Protein AF-A0A4R1RB31-F1 (afdb_monomer_lite)

pLDDT: mean 94.8, std 6.39, range [55.38, 98.56]

Radius of gyration: 13.3 Å; chains: 1; bounding box: 30×19×40 Å

Sequence (101 aa):
MSTALSVISSIERLSQSIAALLGNTAAFPAFRTTLITTFELIKGAVRELPVRFFRQQEILQVLNQAETIVSGALAITIQELNTILGLLQLATLKVTVFTDP

Secondary structure (DSSP, 8-state):
-HHHHHHHHHHHHHHHHHHHHHT-GGGHHHHHHHHHHHHHHHHHHHHTSSS-HHHHHHHHHHHHHHHHHHHH-SS--HHHHHHHHHHHHHHHHHHHHHH--

Foldseek 3Di:
DVLLVVLLVLLVVLLVVLVVCLVPQVCLQVCLVVSLVSLVVSLVSLVVDPFDPVLSVVLNVLSVVLNCLSVVDPTDDSVNSVSSSVSSVVSNVSSVVRNDD

Organism: Hydrogenispora ethanolica (NCBI:txid1082276)

Structure (mmCIF, N/CA/C/O backbone):
data_AF-A0A4R1RB31-F1
#
_entry.id   AF-A0A4R1RB31-F1
#
loop_
_atom_site.group_PDB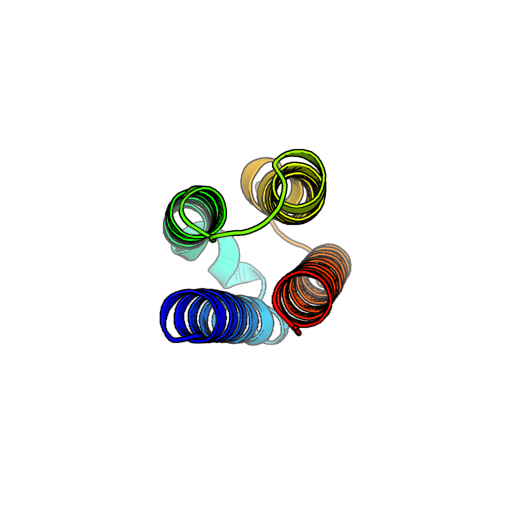
_atom_site.id
_atom_site.type_symbol
_atom_site.label_atom_i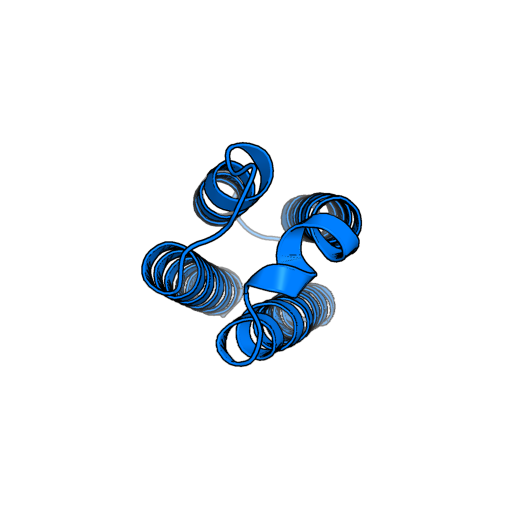d
_atom_site.label_alt_id
_atom_site.label_comp_id
_atom_site.label_asym_id
_atom_site.label_entity_id
_atom_site.label_seq_id
_atom_site.pdbx_PDB_ins_code
_atom_site.Cartn_x
_atom_site.Cartn_y
_atom_site.Cartn_z
_atom_site.occupancy
_atom_site.B_iso_or_equiv
_atom_site.auth_seq_id
_atom_site.auth_comp_id
_atom_site.auth_asym_id
_atom_site.auth_atom_id
_atom_site.pdbx_PDB_model_num
ATOM 1 N N . MET A 1 1 ? -8.352 -4.124 18.196 1.00 55.38 1 MET A N 1
ATOM 2 C CA . MET A 1 1 ? -6.899 -4.347 18.009 1.00 55.38 1 MET A CA 1
ATOM 3 C C . MET A 1 1 ? -6.569 -5.300 16.858 1.00 55.38 1 MET A C 1
ATOM 5 O O . MET A 1 1 ? -5.644 -4.996 16.120 1.00 55.38 1 MET A O 1
ATOM 9 N N . SER A 1 2 ? -7.307 -6.397 16.632 1.00 73.06 2 SER A N 1
ATOM 10 C CA . SER A 1 2 ? -7.013 -7.352 15.540 1.00 73.06 2 SER A CA 1
ATOM 11 C C . SER A 1 2 ? -7.054 -6.736 14.131 1.00 73.06 2 SER A C 1
ATOM 13 O O . SER A 1 2 ? -6.151 -6.975 13.333 1.00 73.06 2 SER A O 1
ATOM 15 N N . THR A 1 3 ? -8.051 -5.895 13.834 1.00 84.31 3 THR A N 1
ATOM 16 C CA . THR A 1 3 ? -8.219 -5.288 12.500 1.00 84.31 3 THR A CA 1
ATOM 17 C C . THR A 1 3 ? -7.096 -4.309 12.148 1.00 84.31 3 THR A C 1
ATOM 19 O O . THR A 1 3 ? -6.595 -4.328 11.029 1.00 84.31 3 THR A O 1
ATOM 22 N N . ALA A 1 4 ? -6.640 -3.499 13.110 1.00 90.00 4 ALA A N 1
ATOM 23 C CA . ALA A 1 4 ? -5.548 -2.543 12.904 1.00 90.00 4 ALA A CA 1
ATOM 24 C C . ALA A 1 4 ? -4.226 -3.248 12.572 1.00 90.00 4 ALA A C 1
ATOM 26 O O . ALA A 1 4 ? -3.567 -2.894 11.598 1.00 90.00 4 ALA A O 1
ATOM 27 N N . LEU A 1 5 ? -3.889 -4.303 13.322 1.00 92.62 5 LEU A N 1
ATOM 28 C CA . LEU A 1 5 ? -2.695 -5.108 13.061 1.00 92.62 5 LEU A CA 1
ATOM 29 C C . LEU A 1 5 ? -2.761 -5.798 11.688 1.00 92.62 5 LEU A C 1
ATOM 31 O O . LEU A 1 5 ? -1.761 -5.854 10.977 1.00 92.62 5 LEU A O 1
ATOM 35 N N . SER A 1 6 ? -3.945 -6.273 11.284 1.00 94.19 6 SER A N 1
ATOM 36 C CA . SER A 1 6 ? -4.156 -6.855 9.952 1.00 94.19 6 SER A CA 1
ATOM 37 C C . SER A 1 6 ? -3.936 -5.835 8.829 1.00 94.19 6 SER A C 1
ATOM 39 O O . SER A 1 6 ? -3.310 -6.159 7.817 1.00 94.19 6 SER A O 1
ATOM 41 N N . VAL A 1 7 ? -4.421 -4.599 8.998 1.00 96.19 7 VAL A N 1
ATOM 42 C CA . VAL A 1 7 ? -4.188 -3.505 8.040 1.00 96.19 7 VAL A CA 1
ATOM 43 C C . VAL A 1 7 ? -2.698 -3.177 7.957 1.00 96.19 7 VAL A C 1
ATOM 45 O O . VAL A 1 7 ? -2.158 -3.135 6.854 1.00 96.19 7 VAL A O 1
ATOM 48 N N . ILE A 1 8 ? -2.021 -3.020 9.098 1.00 96.56 8 ILE A N 1
ATOM 49 C CA . ILE A 1 8 ? -0.574 -2.752 9.154 1.00 96.56 8 ILE A CA 1
ATOM 50 C C . ILE A 1 8 ? 0.207 -3.857 8.437 1.00 96.56 8 ILE A C 1
ATOM 52 O O . ILE A 1 8 ? 0.984 -3.565 7.533 1.00 96.56 8 ILE A O 1
ATOM 56 N N . SER A 1 9 ? -0.068 -5.127 8.746 1.00 96.44 9 SER A N 1
ATOM 57 C CA . SER A 1 9 ? 0.605 -6.257 8.092 1.00 96.44 9 SER A CA 1
ATOM 58 C C . SER A 1 9 ? 0.358 -6.288 6.578 1.00 96.44 9 SER A C 1
ATOM 60 O O . SER A 1 9 ? 1.246 -6.641 5.802 1.00 96.44 9 SER A O 1
ATOM 62 N N . SER A 1 10 ? -0.834 -5.886 6.130 1.00 97.25 10 SER A N 1
ATOM 63 C CA . SER A 1 10 ? -1.147 -5.800 4.699 1.00 97.25 10 SER A CA 1
ATOM 64 C C . SER A 1 10 ? -0.355 -4.683 4.010 1.00 97.25 10 SER A C 1
ATOM 66 O O . SER A 1 10 ? 0.183 -4.896 2.922 1.00 97.25 10 SER A O 1
ATOM 68 N N . ILE A 1 11 ? -0.218 -3.522 4.662 1.00 97.62 11 ILE A N 1
ATOM 69 C CA . ILE A 1 11 ? 0.616 -2.410 4.181 1.00 97.62 11 ILE A CA 1
ATOM 70 C C . ILE A 1 11 ? 2.095 -2.819 4.130 1.00 97.62 11 ILE A C 1
ATOM 72 O O . ILE A 1 11 ? 2.783 -2.513 3.156 1.00 97.62 11 ILE A O 1
ATOM 76 N N . GLU A 1 12 ? 2.594 -3.550 5.125 1.00 97.31 12 GLU A N 1
ATOM 77 C CA . GLU A 1 12 ? 3.972 -4.058 5.142 1.00 97.31 12 GLU A CA 1
ATOM 78 C C . GLU A 1 12 ? 4.252 -5.031 3.989 1.00 97.31 12 GLU A C 1
ATOM 80 O O . GLU A 1 12 ? 5.263 -4.892 3.301 1.00 97.31 12 GLU A O 1
ATOM 85 N N . ARG A 1 13 ? 3.345 -5.978 3.713 1.00 97.44 13 ARG A N 1
ATOM 86 C CA . ARG A 1 13 ? 3.481 -6.913 2.576 1.00 97.44 13 ARG A CA 1
ATOM 87 C C . ARG A 1 13 ? 3.473 -6.192 1.230 1.00 97.44 13 ARG A C 1
ATOM 89 O O . ARG A 1 13 ? 4.254 -6.529 0.335 1.00 97.44 13 ARG A O 1
ATOM 96 N N . LEU A 1 14 ? 2.618 -5.179 1.084 1.00 97.69 14 LEU A N 1
ATOM 97 C CA . LEU A 1 14 ? 2.629 -4.318 -0.096 1.00 97.69 14 LEU A CA 1
ATOM 98 C C . LEU A 1 14 ? 3.959 -3.558 -0.200 1.00 97.69 14 LEU A C 1
ATOM 100 O O . LEU A 1 14 ? 4.560 -3.522 -1.270 1.00 97.69 14 LEU A O 1
ATOM 104 N N . SER A 1 15 ? 4.467 -3.030 0.916 1.00 97.75 15 SER A N 1
ATOM 105 C CA . SER A 1 15 ? 5.752 -2.323 0.962 1.00 97.75 15 SER A CA 1
ATOM 106 C C . SER A 1 15 ? 6.911 -3.226 0.532 1.00 97.75 15 SER A C 1
ATOM 108 O O . SER A 1 15 ? 7.752 -2.806 -0.256 1.00 97.75 15 SER A O 1
ATOM 110 N N . GLN A 1 16 ? 6.928 -4.489 0.967 1.00 96.81 16 GLN A N 1
ATOM 111 C CA . GLN A 1 16 ? 7.911 -5.487 0.523 1.00 96.81 16 GLN A CA 1
ATOM 112 C C . GLN A 1 16 ? 7.816 -5.758 -0.985 1.00 96.81 16 GLN A C 1
ATOM 114 O O . GLN A 1 16 ? 8.839 -5.833 -1.664 1.00 96.81 16 GLN A O 1
ATOM 119 N N . SER A 1 17 ? 6.596 -5.844 -1.526 1.00 95.62 17 SER A N 1
ATOM 120 C CA . SER A 1 17 ? 6.368 -6.040 -2.966 1.00 95.62 17 SER A CA 1
ATOM 121 C C . SER A 1 17 ? 6.890 -4.859 -3.793 1.00 95.62 17 SER A C 1
ATOM 123 O O . SER A 1 17 ? 7.483 -5.052 -4.851 1.00 95.62 17 SER A O 1
ATOM 125 N N . ILE A 1 18 ? 6.718 -3.633 -3.296 1.00 96.38 18 ILE A N 1
ATOM 126 C CA . ILE A 1 18 ? 7.224 -2.415 -3.944 1.00 96.38 18 ILE A CA 1
ATOM 127 C C . ILE A 1 18 ? 8.742 -2.297 -3.793 1.00 96.38 18 ILE A C 1
ATOM 129 O O . ILE A 1 18 ? 9.427 -1.955 -4.754 1.00 96.38 18 ILE A O 1
ATOM 133 N N . ALA A 1 19 ? 9.294 -2.646 -2.630 1.00 96.50 19 ALA A N 1
ATOM 134 C CA . ALA A 1 19 ? 10.736 -2.662 -2.409 1.00 96.50 19 ALA A CA 1
ATOM 135 C C . ALA A 1 19 ? 11.452 -3.666 -3.327 1.00 96.50 19 ALA A C 1
ATOM 137 O O . ALA A 1 19 ? 12.545 -3.378 -3.808 1.00 96.50 19 ALA A O 1
ATOM 138 N N . ALA A 1 20 ? 10.826 -4.804 -3.647 1.00 95.25 20 ALA A N 1
ATOM 139 C CA . ALA A 1 20 ? 11.373 -5.763 -4.608 1.00 95.25 20 ALA A CA 1
ATOM 140 C C . ALA A 1 20 ? 11.571 -5.153 -6.011 1.00 95.25 20 ALA A C 1
ATOM 142 O O . ALA A 1 20 ? 12.518 -5.511 -6.713 1.00 95.25 20 ALA A O 1
ATOM 143 N N . LEU A 1 21 ? 10.733 -4.186 -6.406 1.00 95.69 21 LEU A N 1
ATOM 144 C CA . LEU A 1 21 ? 10.866 -3.479 -7.683 1.00 95.69 21 LEU A CA 1
ATOM 145 C C . LEU A 1 21 ? 12.043 -2.497 -7.710 1.00 95.69 21 LEU A C 1
ATOM 147 O O . LEU A 1 21 ? 12.497 -2.156 -8.799 1.00 95.69 21 LEU A O 1
ATOM 151 N N . LEU A 1 22 ? 12.589 -2.079 -6.559 1.00 94.75 22 LEU A N 1
ATOM 152 C CA . LEU A 1 22 ? 13.787 -1.226 -6.526 1.00 94.75 22 LEU A CA 1
ATOM 153 C C . LEU A 1 22 ? 14.993 -1.919 -7.175 1.00 94.75 22 LEU A C 1
ATOM 155 O O . LEU A 1 22 ? 15.819 -1.254 -7.794 1.00 94.75 22 LEU A O 1
ATOM 159 N N . GLY A 1 23 ? 15.077 -3.250 -7.065 1.00 92.12 23 GLY A N 1
ATOM 160 C CA . GLY A 1 23 ? 16.121 -4.053 -7.706 1.00 92.12 23 GLY A CA 1
ATOM 161 C C . GLY A 1 23 ? 15.854 -4.375 -9.181 1.00 92.12 23 GLY A C 1
ATOM 162 O O . GLY A 1 23 ? 16.768 -4.815 -9.874 1.00 92.12 23 GLY A O 1
ATOM 163 N N . ASN A 1 24 ? 14.622 -4.181 -9.669 1.00 93.94 24 ASN A N 1
ATOM 164 C CA . ASN A 1 24 ? 14.233 -4.459 -11.053 1.00 93.94 24 ASN A CA 1
ATOM 165 C C . ASN A 1 24 ? 12.955 -3.693 -11.449 1.00 93.94 24 ASN A C 1
ATOM 167 O O . ASN A 1 24 ? 11.854 -4.251 -11.488 1.00 93.94 24 ASN A O 1
ATOM 171 N N . THR A 1 25 ? 13.099 -2.412 -11.784 1.00 95.25 25 THR A N 1
ATOM 172 C CA . THR A 1 25 ? 11.956 -1.558 -12.149 1.00 95.25 25 THR A CA 1
ATOM 173 C C . THR A 1 25 ? 11.278 -1.991 -13.449 1.00 95.25 25 THR A C 1
ATOM 175 O O . THR A 1 25 ? 10.081 -1.766 -13.623 1.00 95.25 25 THR A O 1
ATOM 178 N N . ALA A 1 26 ? 11.997 -2.681 -14.342 1.00 95.25 26 ALA A N 1
ATOM 179 C CA . ALA A 1 26 ? 11.460 -3.193 -15.603 1.00 95.25 26 ALA A CA 1
ATOM 180 C C . ALA A 1 26 ? 10.367 -4.258 -15.404 1.00 95.25 26 ALA A C 1
ATOM 182 O O . ALA A 1 26 ? 9.563 -4.489 -16.304 1.00 95.25 26 ALA A O 1
ATOM 183 N N . ALA A 1 27 ? 10.297 -4.880 -14.223 1.00 95.19 27 ALA A N 1
ATOM 184 C CA . ALA A 1 27 ? 9.246 -5.832 -13.890 1.00 95.19 27 ALA A CA 1
ATOM 185 C C . ALA A 1 27 ? 7.900 -5.165 -13.547 1.00 95.19 27 ALA A C 1
ATOM 187 O O . ALA A 1 27 ? 6.868 -5.836 -13.543 1.00 95.19 27 ALA A O 1
ATOM 188 N N . PHE A 1 28 ? 7.881 -3.853 -13.285 1.00 96.38 28 PHE A N 1
ATOM 189 C CA . PHE A 1 28 ? 6.693 -3.125 -12.832 1.00 96.38 28 PHE A CA 1
ATOM 190 C C . PHE A 1 28 ? 5.422 -3.362 -13.666 1.00 96.38 28 PHE A C 1
ATOM 192 O O . PHE A 1 28 ? 4.383 -3.628 -13.056 1.00 96.38 28 PHE A O 1
ATOM 199 N N . PRO A 1 29 ? 5.451 -3.346 -15.016 1.00 95.44 29 PRO A N 1
ATOM 200 C CA . PRO A 1 29 ? 4.238 -3.540 -15.810 1.00 95.44 29 PRO A CA 1
ATOM 201 C C . PRO A 1 29 ? 3.527 -4.869 -15.525 1.00 95.44 29 PRO A C 1
ATOM 203 O O . PRO A 1 29 ? 2.299 -4.910 -15.513 1.00 95.44 29 PRO A O 1
ATOM 206 N N . ALA A 1 30 ? 4.279 -5.935 -15.229 1.00 94.50 30 ALA A N 1
ATOM 207 C CA . ALA A 1 30 ? 3.719 -7.247 -14.903 1.00 94.50 30 ALA A CA 1
ATOM 208 C C . ALA A 1 30 ? 3.037 -7.279 -13.523 1.00 94.50 30 ALA A C 1
ATOM 210 O O . ALA A 1 30 ? 2.117 -8.063 -13.305 1.00 94.50 30 ALA A O 1
ATOM 211 N N . PHE A 1 31 ? 3.462 -6.415 -12.597 1.00 93.62 31 PHE A N 1
ATOM 212 C CA . PHE A 1 31 ? 2.949 -6.368 -11.225 1.00 93.62 31 PHE A CA 1
ATOM 213 C C . PHE A 1 31 ? 1.914 -5.263 -10.989 1.00 93.62 31 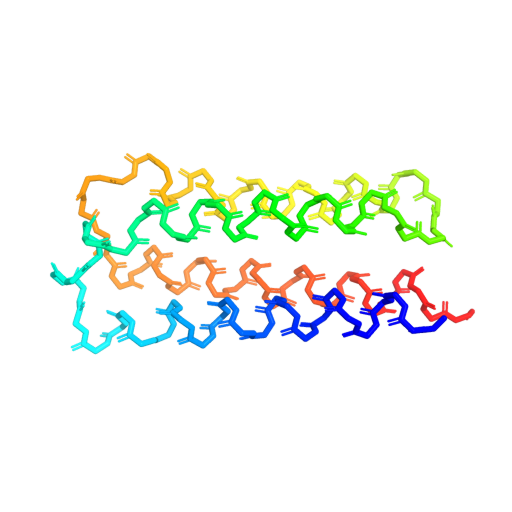PHE A C 1
ATOM 215 O O . PHE A 1 31 ? 1.190 -5.316 -9.995 1.00 93.62 31 PHE A O 1
ATOM 222 N N . ARG A 1 32 ? 1.801 -4.283 -11.893 1.00 95.06 32 ARG A N 1
ATOM 223 C CA . ARG A 1 32 ? 0.969 -3.082 -11.718 1.00 95.06 32 ARG A CA 1
ATOM 224 C C . ARG A 1 32 ? -0.477 -3.394 -11.319 1.00 95.06 32 ARG A C 1
ATOM 226 O O . ARG A 1 32 ? -0.963 -2.843 -10.336 1.00 95.06 32 ARG A O 1
ATOM 233 N N . THR A 1 33 ? -1.156 -4.300 -12.024 1.00 95.75 33 THR A N 1
ATOM 234 C CA . THR A 1 33 ? -2.555 -4.666 -11.719 1.00 95.75 33 THR A CA 1
ATOM 235 C C . THR A 1 33 ? -2.700 -5.299 -10.333 1.00 95.75 33 THR A C 1
ATOM 237 O O . THR A 1 33 ? -3.641 -4.990 -9.598 1.00 95.75 33 THR A O 1
ATOM 240 N N . THR A 1 34 ? -1.748 -6.147 -9.942 1.00 96.00 34 THR A N 1
ATOM 241 C CA . THR A 1 34 ? -1.719 -6.778 -8.616 1.00 96.00 34 THR A CA 1
ATOM 242 C C . THR A 1 34 ? -1.511 -5.743 -7.513 1.00 96.00 34 THR A C 1
ATOM 244 O O . THR A 1 34 ? -2.193 -5.795 -6.489 1.00 96.00 34 THR A O 1
ATOM 247 N N . LEU A 1 35 ? -0.619 -4.768 -7.726 1.00 96.56 35 LEU A N 1
ATOM 248 C CA . LEU A 1 35 ? -0.385 -3.679 -6.775 1.00 96.56 35 LEU A CA 1
ATOM 249 C C . LEU A 1 35 ? -1.649 -2.836 -6.575 1.00 96.56 35 LEU A C 1
ATOM 251 O O . LEU A 1 35 ? -2.059 -2.639 -5.435 1.00 96.56 35 LEU A O 1
ATOM 255 N N . ILE A 1 36 ? -2.304 -2.414 -7.662 1.00 97.12 36 ILE A N 1
ATOM 256 C CA . ILE A 1 36 ? -3.564 -1.646 -7.619 1.00 97.12 36 ILE A CA 1
ATOM 257 C C . ILE A 1 36 ? -4.644 -2.418 -6.851 1.00 97.12 36 ILE A C 1
ATOM 259 O O . ILE A 1 36 ? -5.253 -1.895 -5.922 1.00 97.12 36 ILE A O 1
ATOM 263 N N . THR A 1 37 ? -4.822 -3.703 -7.165 1.00 97.56 37 THR A N 1
ATOM 264 C CA . THR A 1 37 ? -5.795 -4.554 -6.459 1.00 97.56 37 THR A CA 1
ATOM 265 C C . THR A 1 37 ? -5.481 -4.643 -4.963 1.00 97.56 37 THR A C 1
ATOM 267 O O . THR A 1 37 ? -6.380 -4.575 -4.127 1.00 97.56 37 THR A O 1
ATOM 270 N N . THR A 1 38 ? -4.199 -4.747 -4.607 1.00 97.62 38 THR A N 1
ATOM 271 C CA . THR A 1 38 ? -3.761 -4.792 -3.206 1.00 97.62 38 THR A CA 1
ATOM 272 C C . THR A 1 38 ? -4.050 -3.474 -2.483 1.00 97.62 38 THR A C 1
ATOM 274 O O . THR A 1 38 ? -4.528 -3.504 -1.349 1.00 97.62 38 THR A O 1
ATOM 277 N N . PHE A 1 39 ? -3.831 -2.324 -3.132 1.00 98.25 39 PHE A N 1
ATOM 278 C CA . PHE A 1 39 ? -4.221 -1.019 -2.589 1.00 98.25 39 PHE A CA 1
ATOM 279 C C . PHE A 1 39 ? -5.721 -0.956 -2.293 1.00 98.25 39 PHE A C 1
ATOM 281 O O . PHE A 1 39 ? -6.103 -0.589 -1.183 1.00 98.25 39 PHE A O 1
ATOM 288 N N . GLU A 1 40 ? -6.573 -1.359 -3.236 1.00 97.69 40 GLU A N 1
ATOM 289 C CA . GLU A 1 40 ? -8.029 -1.341 -3.047 1.00 97.69 40 GLU A CA 1
ATOM 290 C C . GLU A 1 40 ? -8.494 -2.240 -1.895 1.00 97.69 40 GLU A C 1
ATOM 292 O O . GLU A 1 40 ? -9.332 -1.828 -1.087 1.00 97.69 40 GLU A O 1
ATOM 297 N N . LEU A 1 41 ? -7.899 -3.428 -1.746 1.00 97.81 41 LEU A N 1
ATOM 298 C CA . LEU A 1 41 ? -8.183 -4.322 -0.618 1.00 97.81 41 LEU A CA 1
ATOM 299 C C . LEU A 1 41 ? -7.800 -3.689 0.726 1.00 97.81 41 LEU A C 1
ATOM 301 O O . LEU A 1 41 ? -8.592 -3.714 1.670 1.00 97.81 41 LEU A O 1
ATOM 305 N N . ILE A 1 42 ? -6.617 -3.069 0.811 1.00 97.81 42 ILE A N 1
ATOM 306 C CA . ILE A 1 42 ? -6.174 -2.368 2.025 1.00 97.81 42 ILE A CA 1
ATOM 307 C C . ILE A 1 42 ? -7.110 -1.196 2.330 1.00 97.81 42 ILE A C 1
ATOM 309 O O . ILE A 1 42 ? -7.528 -1.030 3.475 1.00 97.81 42 ILE A O 1
ATOM 313 N N . LYS A 1 43 ? -7.492 -0.400 1.324 1.00 97.88 43 LYS A N 1
ATOM 314 C CA . LYS A 1 43 ? -8.451 0.703 1.495 1.00 97.88 43 LYS A CA 1
ATOM 315 C C . LYS A 1 43 ? -9.813 0.203 1.978 1.00 97.88 43 LYS A C 1
ATOM 317 O O . LYS A 1 43 ? -10.432 0.863 2.809 1.00 97.88 43 LYS A O 1
ATOM 322 N N . GLY A 1 44 ? -10.270 -0.955 1.501 1.00 96.81 44 GLY A N 1
ATOM 323 C CA . GLY A 1 44 ? -11.448 -1.648 2.030 1.00 96.81 44 GLY A CA 1
ATOM 324 C C . GLY A 1 44 ? -11.319 -1.925 3.527 1.00 96.81 44 GLY A C 1
ATOM 325 O O . GLY A 1 44 ? -12.138 -1.447 4.307 1.00 96.81 44 GLY A O 1
ATOM 326 N N . ALA A 1 45 ? -10.234 -2.580 3.941 1.00 95.81 45 ALA A N 1
ATOM 327 C CA . ALA A 1 45 ? -9.982 -2.894 5.348 1.00 95.81 45 ALA A CA 1
ATOM 328 C C . ALA A 1 45 ? -9.826 -1.640 6.236 1.00 95.81 45 ALA A C 1
ATOM 330 O O . ALA A 1 45 ? -10.270 -1.625 7.382 1.00 95.81 45 ALA A O 1
ATOM 331 N N . VAL A 1 46 ? -9.249 -0.551 5.712 1.00 96.56 46 VAL A N 1
ATOM 332 C CA . VAL A 1 46 ? -9.150 0.736 6.425 1.00 96.56 46 VAL A CA 1
ATOM 333 C C . VAL A 1 46 ? -10.530 1.324 6.732 1.00 96.56 46 VAL A C 1
ATOM 335 O O . VAL A 1 46 ? -10.720 1.891 7.809 1.00 96.56 46 VAL A O 1
ATOM 338 N N . ARG A 1 47 ? -11.507 1.176 5.827 1.00 95.62 47 ARG A N 1
ATOM 339 C CA . ARG A 1 47 ? -12.888 1.649 6.049 1.00 95.62 47 ARG A CA 1
ATOM 340 C C . ARG A 1 47 ? -13.590 0.900 7.186 1.00 95.62 47 ARG A C 1
ATOM 342 O O . ARG A 1 47 ? -14.503 1.452 7.792 1.00 95.62 47 ARG A O 1
ATOM 349 N N . GLU A 1 48 ? -13.140 -0.311 7.501 1.00 94.38 48 GLU A N 1
ATOM 350 C CA . GLU A 1 48 ? -13.669 -1.139 8.591 1.00 94.38 48 GLU A CA 1
ATOM 351 C C . GLU A 1 48 ? -12.982 -0.877 9.944 1.00 94.38 48 GLU A C 1
ATOM 353 O O . GLU A 1 48 ? -13.379 -1.442 10.965 1.00 94.38 48 GLU A O 1
ATOM 358 N N . LEU A 1 49 ? -11.952 -0.020 9.995 1.00 93.06 49 LEU A N 1
ATOM 359 C CA . LEU A 1 49 ? -11.269 0.292 11.250 1.00 93.06 49 LEU A CA 1
ATOM 360 C C . LEU A 1 49 ? -12.198 1.049 12.212 1.00 93.06 49 LEU A C 1
ATOM 362 O O . LEU A 1 49 ? -12.812 2.034 11.800 1.00 93.06 49 LEU A O 1
ATOM 366 N N . PRO A 1 50 ? -12.240 0.690 13.508 1.00 92.25 50 PRO A N 1
ATOM 367 C CA . PRO A 1 50 ? -13.091 1.343 14.504 1.00 92.25 50 PRO A CA 1
ATOM 368 C C . PRO A 1 50 ? -12.493 2.682 14.977 1.00 92.25 50 PRO A C 1
ATOM 370 O O . PRO A 1 50 ? -12.228 2.879 16.160 1.00 92.25 50 PRO A O 1
ATOM 373 N N . VAL A 1 51 ? -12.240 3.607 14.051 1.00 92.44 51 VAL A N 1
ATOM 374 C CA . VAL A 1 51 ? -11.697 4.947 14.321 1.00 92.44 51 VAL A CA 1
ATOM 375 C C . VAL A 1 51 ? -12.622 6.019 13.753 1.00 92.44 51 VAL A C 1
ATOM 377 O O . VAL A 1 51 ? -13.488 5.749 12.923 1.00 92.44 51 VAL A O 1
ATOM 380 N N . ARG A 1 52 ? -12.457 7.268 14.203 1.00 94.06 52 ARG A N 1
ATOM 381 C CA . ARG A 1 52 ? -13.277 8.389 13.717 1.00 94.06 52 ARG A CA 1
ATOM 382 C C . ARG A 1 52 ? -13.147 8.537 12.199 1.00 94.06 52 ARG A C 1
ATOM 384 O O . ARG A 1 52 ? -12.038 8.483 11.673 1.00 94.06 52 ARG A O 1
ATOM 391 N N . PHE A 1 53 ? -14.256 8.844 11.528 1.00 93.25 53 PHE A N 1
ATOM 392 C CA . PHE A 1 53 ? -14.322 8.988 10.069 1.00 93.25 53 PHE A CA 1
ATOM 393 C C . PHE A 1 53 ? -13.209 9.871 9.482 1.00 93.25 53 PHE A C 1
ATOM 395 O O . PHE A 1 53 ? -12.541 9.475 8.534 1.00 93.25 53 PHE A O 1
ATOM 402 N N . PHE A 1 54 ? -12.942 11.038 10.078 1.00 93.62 54 PHE A N 1
ATOM 403 C CA . PHE A 1 54 ? -11.880 11.934 9.603 1.00 93.62 54 PHE A CA 1
ATOM 404 C C . PHE A 1 54 ? -10.487 11.273 9.621 1.00 93.62 54 PHE A C 1
ATOM 406 O O . PHE A 1 54 ? -9.741 11.382 8.654 1.00 93.62 54 PHE A O 1
ATOM 413 N N . ARG A 1 55 ? -10.175 10.495 10.668 1.00 95.19 55 ARG A N 1
ATOM 414 C CA . ARG A 1 55 ? -8.917 9.736 10.776 1.00 95.19 55 ARG A CA 1
ATOM 415 C C . ARG A 1 55 ? -8.826 8.630 9.720 1.00 95.19 55 ARG A C 1
ATOM 417 O O . ARG A 1 55 ? -7.759 8.412 9.155 1.00 95.19 55 ARG A O 1
ATOM 424 N N . GLN A 1 56 ? -9.943 7.961 9.417 1.00 95.44 56 GLN A N 1
ATOM 425 C CA . GLN A 1 56 ? -9.996 6.997 8.310 1.00 95.44 56 GLN A CA 1
ATOM 426 C C . GLN A 1 56 ? -9.695 7.683 6.971 1.00 95.44 56 GLN A C 1
ATOM 428 O O . GLN A 1 56 ? -8.882 7.183 6.197 1.00 95.44 56 GLN A O 1
ATOM 433 N N . GLN A 1 57 ? -10.311 8.842 6.710 1.00 97.06 57 GLN A N 1
ATOM 434 C CA . GLN A 1 57 ? -10.101 9.594 5.469 1.00 97.06 57 GLN A CA 1
ATOM 435 C C . GLN A 1 57 ? -8.643 10.013 5.287 1.00 97.06 57 GLN A C 1
ATOM 437 O O . GLN A 1 57 ? -8.122 9.905 4.182 1.00 97.06 57 GLN A O 1
ATOM 442 N N . GLU A 1 58 ? -7.956 10.417 6.354 1.00 97.50 58 GLU A N 1
ATOM 443 C CA . GLU A 1 58 ? -6.526 10.723 6.280 1.00 97.50 58 GLU A CA 1
ATOM 444 C C . GLU A 1 58 ? -5.678 9.518 5.846 1.00 97.50 58 GLU A C 1
ATOM 446 O O . GLU A 1 58 ? -4.781 9.670 5.017 1.00 97.50 58 GLU A O 1
ATOM 451 N N . ILE A 1 59 ? -5.951 8.317 6.372 1.00 97.62 59 ILE A N 1
ATOM 452 C CA . ILE A 1 59 ? -5.246 7.094 5.950 1.00 97.62 59 ILE A CA 1
ATOM 453 C C . ILE A 1 59 ? -5.552 6.801 4.475 1.00 97.62 59 ILE A C 1
ATOM 455 O O . ILE A 1 59 ? -4.642 6.550 3.684 1.00 97.62 59 ILE A O 1
ATOM 459 N N . LEU A 1 60 ? -6.831 6.870 4.091 1.00 98.25 60 LEU A N 1
ATOM 460 C CA . LEU A 1 60 ? -7.274 6.614 2.720 1.00 98.25 60 LEU A CA 1
ATOM 461 C C . LEU A 1 60 ? -6.664 7.597 1.718 1.00 98.25 60 LEU A C 1
ATOM 463 O O . LEU A 1 60 ? -6.307 7.187 0.620 1.00 98.25 60 LEU A O 1
ATOM 467 N N . GLN A 1 61 ? -6.512 8.872 2.078 1.00 98.31 61 GLN A N 1
ATOM 468 C CA . GLN A 1 61 ? -5.868 9.870 1.222 1.00 98.31 61 GLN A CA 1
ATOM 469 C C . GLN A 1 61 ? -4.411 9.510 0.929 1.00 98.31 61 GLN A C 1
ATOM 471 O O . GLN A 1 61 ? -3.998 9.571 -0.226 1.00 98.31 61 GLN A O 1
ATOM 476 N N . VAL A 1 62 ? -3.653 9.083 1.941 1.00 98.19 62 VAL A N 1
ATOM 477 C CA . VAL A 1 62 ? -2.255 8.661 1.763 1.00 98.19 62 VAL A CA 1
ATOM 478 C C . VAL A 1 62 ? -2.165 7.419 0.869 1.00 98.19 62 VAL A C 1
ATOM 480 O O . VAL A 1 62 ? -1.361 7.388 -0.063 1.00 98.19 62 VAL A O 1
ATOM 483 N N . LEU A 1 63 ? -3.028 6.422 1.092 1.00 98.44 63 LEU A N 1
ATOM 484 C CA . LEU A 1 63 ? -3.085 5.220 0.250 1.00 98.44 63 LEU A CA 1
ATOM 485 C C . LEU A 1 63 ? -3.501 5.538 -1.196 1.00 98.44 63 LEU A C 1
ATOM 487 O O . LEU A 1 63 ? -2.900 5.014 -2.129 1.00 98.44 63 LEU A O 1
ATOM 491 N N . ASN A 1 64 ? -4.470 6.437 -1.394 1.00 98.38 64 ASN A N 1
ATOM 492 C CA . ASN A 1 64 ? -4.894 6.885 -2.723 1.00 98.38 64 ASN A CA 1
ATOM 493 C C . ASN A 1 64 ? -3.773 7.628 -3.462 1.00 98.38 64 ASN A C 1
ATOM 495 O O . ASN A 1 64 ? -3.620 7.450 -4.667 1.00 98.38 64 ASN A O 1
ATOM 499 N N . GLN A 1 65 ? -2.978 8.452 -2.770 1.00 98.31 65 GLN A N 1
ATOM 500 C CA . GLN A 1 65 ? -1.824 9.122 -3.383 1.00 98.31 65 GLN A CA 1
ATOM 501 C C . GLN A 1 65 ? -0.796 8.101 -3.880 1.00 98.31 65 GLN A C 1
ATOM 503 O O . GLN A 1 65 ? -0.346 8.188 -5.021 1.00 98.31 65 GLN A O 1
ATOM 508 N N . ALA A 1 66 ? -0.476 7.101 -3.057 1.00 98.12 66 ALA A N 1
ATOM 509 C CA . ALA A 1 66 ? 0.450 6.033 -3.421 1.00 98.12 66 ALA A CA 1
ATOM 510 C C . ALA A 1 66 ? -0.048 5.227 -4.633 1.00 98.12 66 ALA A C 1
ATOM 512 O O . ALA A 1 66 ? 0.694 4.995 -5.588 1.00 98.12 66 ALA A O 1
ATOM 513 N N . GLU A 1 67 ? -1.326 4.859 -4.640 1.00 98.25 67 GLU A N 1
ATOM 514 C CA . GLU A 1 67 ? -1.945 4.161 -5.763 1.00 98.25 67 GLU A CA 1
ATOM 515 C C . GLU A 1 67 ? -2.035 5.023 -7.028 1.00 98.25 67 GLU A C 1
ATOM 517 O O . GLU A 1 67 ? -1.890 4.507 -8.133 1.00 98.25 67 GLU A O 1
ATOM 522 N N . THR A 1 68 ? -2.237 6.336 -6.901 1.00 98.12 68 THR A N 1
ATOM 523 C CA . THR A 1 68 ? -2.258 7.253 -8.052 1.00 98.12 68 THR A CA 1
ATOM 524 C C . THR A 1 68 ? -0.920 7.230 -8.792 1.00 98.12 68 THR A C 1
ATOM 526 O O . THR A 1 68 ? -0.903 7.224 -10.020 1.00 98.12 68 THR A O 1
ATOM 529 N N . ILE A 1 69 ? 0.201 7.129 -8.071 1.00 97.62 69 ILE A N 1
ATOM 530 C CA . ILE A 1 69 ? 1.531 6.985 -8.684 1.00 97.62 69 ILE A CA 1
ATOM 531 C C . ILE A 1 69 ? 1.621 5.657 -9.453 1.00 97.62 69 ILE A C 1
ATOM 533 O O . ILE A 1 69 ? 1.997 5.636 -10.622 1.00 97.62 69 ILE A O 1
ATOM 537 N N . VAL A 1 70 ? 1.208 4.546 -8.834 1.00 96.56 70 VAL A N 1
ATOM 538 C CA . VAL A 1 70 ? 1.226 3.214 -9.470 1.00 96.56 70 VAL A CA 1
ATOM 539 C C . VAL A 1 70 ? 0.295 3.143 -10.687 1.00 96.56 70 VAL A C 1
ATOM 541 O O . VAL A 1 70 ? 0.633 2.571 -11.723 1.00 96.56 70 VAL A O 1
ATOM 544 N N . SER A 1 71 ? -0.901 3.711 -10.586 1.00 95.50 71 SER A N 1
ATOM 545 C CA . SER A 1 71 ? -1.902 3.671 -11.650 1.00 95.50 71 SER A CA 1
ATOM 546 C C . SER A 1 71 ? -1.598 4.658 -12.780 1.00 95.50 71 SER A C 1
ATOM 548 O O . SER A 1 71 ? -1.898 4.349 -13.929 1.00 95.50 71 SER A O 1
ATOM 550 N N . GLY A 1 72 ? -0.960 5.796 -12.516 1.00 92.88 72 GLY A N 1
ATOM 551 C CA . GLY A 1 72 ? -0.585 6.760 -13.557 1.00 92.88 72 GLY A CA 1
ATOM 552 C C . GLY A 1 72 ? 0.634 6.347 -14.386 1.00 92.88 72 GLY A C 1
ATOM 553 O O . GLY A 1 72 ? 0.791 6.800 -15.518 1.00 92.88 72 GLY A O 1
ATOM 554 N N . ALA A 1 73 ? 1.486 5.475 -13.846 1.00 91.25 73 ALA A N 1
ATOM 555 C CA . ALA A 1 73 ? 2.749 5.097 -14.465 1.00 91.25 73 ALA A CA 1
ATOM 556 C C . ALA A 1 73 ? 2.605 3.969 -15.509 1.00 91.25 73 ALA A C 1
ATOM 558 O O . ALA A 1 73 ? 2.026 2.913 -15.240 1.00 91.25 73 ALA A O 1
ATOM 559 N N . LEU A 1 74 ? 3.205 4.162 -16.692 1.00 90.12 74 LEU A N 1
ATOM 560 C CA . LEU A 1 74 ? 3.462 3.092 -17.676 1.00 90.12 74 LEU A CA 1
ATOM 561 C C . LEU A 1 74 ? 4.788 2.368 -17.396 1.00 90.12 74 LEU A C 1
ATOM 563 O O . LEU A 1 74 ? 4.908 1.165 -17.610 1.00 90.12 74 LEU A O 1
ATOM 567 N N . ALA A 1 75 ? 5.766 3.109 -16.884 1.00 93.44 75 ALA A N 1
ATOM 568 C CA . ALA A 1 75 ? 7.018 2.620 -16.333 1.00 93.44 75 ALA A CA 1
ATOM 569 C C . ALA A 1 75 ? 7.257 3.363 -15.020 1.00 93.44 75 ALA A C 1
ATOM 571 O O . ALA A 1 75 ? 6.889 4.532 -14.920 1.00 93.44 75 ALA A O 1
ATOM 572 N N . ILE A 1 76 ? 7.851 2.691 -14.035 1.00 96.44 76 ILE A N 1
ATOM 573 C CA . ILE A 1 76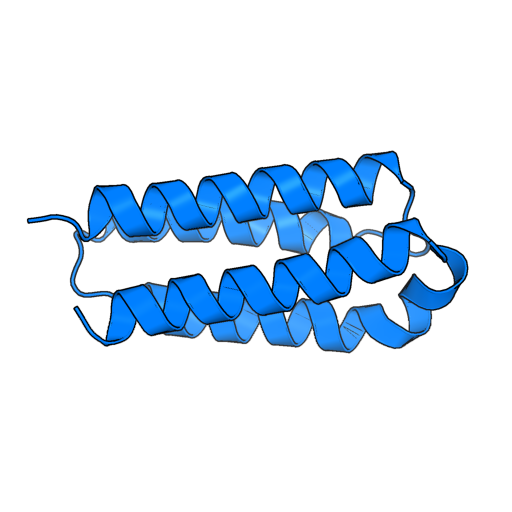 ? 8.080 3.277 -12.716 1.00 96.44 76 ILE A CA 1
ATOM 574 C C . ILE A 1 76 ? 9.557 3.589 -12.511 1.00 96.44 76 ILE A C 1
ATOM 576 O O . ILE A 1 76 ? 10.442 2.797 -12.847 1.00 96.44 76 ILE A O 1
ATOM 580 N N . THR A 1 77 ? 9.828 4.755 -11.949 1.00 96.81 77 THR A N 1
ATOM 581 C CA . THR A 1 77 ? 11.173 5.180 -11.576 1.00 96.81 77 THR A CA 1
ATOM 582 C C . THR A 1 77 ? 11.496 4.769 -10.142 1.00 96.81 77 THR A C 1
ATOM 584 O O . THR A 1 77 ? 10.615 4.572 -9.305 1.00 96.81 77 THR A O 1
ATOM 587 N N . ILE A 1 78 ? 12.790 4.689 -9.821 1.00 97.00 78 ILE A N 1
ATOM 588 C CA . ILE A 1 78 ? 13.252 4.473 -8.439 1.00 97.00 78 ILE A CA 1
ATOM 589 C C . ILE A 1 78 ? 12.726 5.581 -7.515 1.00 97.00 78 ILE A C 1
ATOM 591 O O . ILE A 1 78 ? 12.342 5.307 -6.380 1.00 97.00 78 ILE A O 1
ATOM 595 N N . GLN A 1 79 ? 12.671 6.824 -8.003 1.00 96.94 79 GLN A N 1
ATOM 596 C CA . GLN A 1 79 ? 12.153 7.947 -7.229 1.00 96.94 79 GLN A CA 1
ATOM 597 C C . GLN A 1 79 ? 10.673 7.752 -6.879 1.00 96.94 79 GLN A C 1
ATOM 599 O O . GLN A 1 79 ? 10.305 7.908 -5.719 1.00 96.94 79 GLN A O 1
ATOM 604 N N . G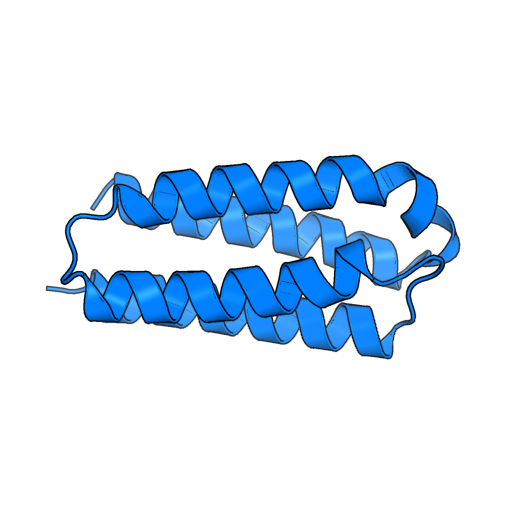LU A 1 80 ? 9.843 7.357 -7.846 1.00 97.62 80 GLU A N 1
ATOM 605 C CA . GLU A 1 80 ? 8.424 7.062 -7.611 1.00 97.62 80 GLU A CA 1
ATOM 606 C C . GLU A 1 80 ? 8.235 5.885 -6.651 1.00 97.62 80 GLU A C 1
ATOM 608 O O . GLU A 1 80 ? 7.408 5.972 -5.746 1.00 97.62 80 GLU A O 1
ATOM 613 N N . LEU A 1 81 ? 9.034 4.819 -6.782 1.00 97.56 81 LEU A N 1
ATOM 614 C CA . LEU A 1 81 ? 9.016 3.695 -5.839 1.00 97.56 81 LEU A CA 1
ATOM 615 C C . LEU A 1 81 ? 9.335 4.149 -4.410 1.00 97.56 81 LEU A C 1
ATOM 617 O O . LEU A 1 81 ? 8.608 3.801 -3.481 1.00 97.56 81 LEU A O 1
ATOM 621 N N . ASN A 1 82 ? 10.372 4.969 -4.228 1.00 98.06 82 ASN A N 1
ATOM 622 C CA . ASN A 1 82 ? 10.720 5.526 -2.920 1.00 98.06 82 ASN A CA 1
ATOM 623 C C . ASN A 1 82 ? 9.615 6.437 -2.370 1.00 98.06 82 ASN A C 1
ATOM 625 O O . ASN A 1 82 ? 9.302 6.371 -1.180 1.00 98.06 82 ASN A O 1
ATOM 629 N N . THR A 1 83 ? 8.983 7.252 -3.220 1.00 98.31 83 THR A N 1
ATOM 630 C CA . THR A 1 83 ? 7.826 8.066 -2.826 1.00 98.31 83 THR A CA 1
ATOM 631 C C . THR A 1 83 ? 6.670 7.189 -2.352 1.00 98.31 83 THR A C 1
ATOM 633 O O . THR A 1 83 ? 6.093 7.465 -1.300 1.00 98.31 83 THR A O 1
ATOM 636 N N . ILE A 1 84 ? 6.360 6.106 -3.067 1.00 98.31 84 ILE A N 1
ATOM 637 C CA . ILE A 1 84 ? 5.306 5.176 -2.658 1.00 98.31 84 ILE A CA 1
ATOM 638 C C . ILE A 1 84 ? 5.648 4.513 -1.319 1.00 98.31 84 ILE A C 1
ATOM 640 O O . ILE A 1 84 ? 4.796 4.471 -0.435 1.00 98.31 84 ILE A O 1
ATOM 644 N N . LEU A 1 85 ? 6.883 4.042 -1.130 1.00 98.50 85 LEU A N 1
ATOM 645 C CA . LEU A 1 85 ? 7.318 3.449 0.140 1.00 98.50 85 LEU A CA 1
ATOM 646 C C . LEU A 1 85 ? 7.184 4.434 1.311 1.00 98.50 85 LEU A C 1
ATOM 648 O O . LEU A 1 85 ? 6.686 4.055 2.372 1.00 98.50 85 LEU A O 1
ATOM 652 N N . GLY A 1 86 ? 7.544 5.706 1.111 1.00 98.44 86 GLY A N 1
ATOM 653 C CA . GLY A 1 86 ? 7.350 6.755 2.115 1.00 98.44 86 GLY A CA 1
ATOM 654 C C . GLY A 1 86 ? 5.874 6.992 2.459 1.00 98.44 86 GLY A C 1
ATOM 655 O O . GLY A 1 86 ? 5.524 7.139 3.631 1.00 98.44 86 GLY A O 1
ATOM 656 N N . LEU A 1 87 ? 4.986 6.964 1.461 1.00 98.56 87 LEU A N 1
ATOM 657 C CA . LEU A 1 87 ? 3.538 7.065 1.675 1.00 98.56 87 LEU A CA 1
ATOM 658 C C . LEU A 1 87 ? 2.985 5.845 2.424 1.00 98.56 87 LEU A C 1
ATOM 660 O O . LEU A 1 87 ? 2.185 6.007 3.342 1.00 98.56 87 LEU A O 1
ATOM 664 N N . LEU A 1 88 ? 3.433 4.629 2.100 1.00 98.44 88 LEU A N 1
ATOM 665 C CA . LEU A 1 88 ? 3.030 3.422 2.828 1.00 98.44 88 LEU A CA 1
ATOM 666 C C . LEU A 1 88 ? 3.494 3.457 4.290 1.00 98.44 88 LEU A C 1
ATOM 668 O O . LEU A 1 88 ? 2.711 3.144 5.185 1.00 98.44 88 LEU A O 1
ATOM 672 N N . GLN A 1 89 ? 4.718 3.921 4.555 1.00 98.06 89 GLN A N 1
ATOM 673 C CA . GLN A 1 89 ? 5.210 4.121 5.920 1.00 98.06 89 GLN A CA 1
ATOM 674 C C . GLN A 1 89 ? 4.361 5.149 6.687 1.00 98.06 89 GLN A C 1
ATOM 676 O O . GLN A 1 89 ? 4.008 4.922 7.847 1.00 98.06 89 GLN A O 1
ATOM 681 N N . LEU A 1 90 ? 3.984 6.255 6.037 1.00 98.25 90 LEU A N 1
ATOM 682 C CA . LEU A 1 90 ? 3.088 7.254 6.620 1.00 98.25 90 LEU A CA 1
ATOM 683 C C . LEU A 1 90 ? 1.693 6.676 6.905 1.00 98.25 90 LEU A C 1
ATOM 685 O O . LEU A 1 90 ? 1.119 6.963 7.956 1.00 98.25 90 LEU A O 1
ATOM 689 N N . ALA A 1 91 ? 1.151 5.852 6.004 1.00 97.50 91 ALA A N 1
ATOM 690 C CA . ALA A 1 91 ? -0.128 5.178 6.210 1.00 97.50 91 ALA A CA 1
ATOM 691 C C . ALA A 1 91 ? -0.071 4.241 7.426 1.00 97.50 91 ALA A C 1
ATOM 693 O O . ALA A 1 91 ? -0.953 4.319 8.282 1.00 97.50 91 ALA A O 1
ATOM 694 N N . THR A 1 92 ? 0.987 3.434 7.560 1.00 97.38 92 THR A N 1
ATOM 695 C CA . THR A 1 92 ? 1.220 2.590 8.744 1.00 97.38 92 THR A CA 1
ATOM 696 C C . THR A 1 92 ? 1.268 3.420 10.022 1.00 97.38 92 THR A C 1
ATOM 698 O O . THR A 1 92 ? 0.549 3.114 10.971 1.00 97.38 92 THR A O 1
ATOM 701 N N . LEU A 1 93 ? 2.045 4.510 10.041 1.00 97.06 93 LEU A N 1
ATOM 702 C CA . LEU A 1 93 ? 2.135 5.396 11.204 1.00 97.06 93 LEU A CA 1
ATOM 703 C C . LEU A 1 93 ? 0.763 5.965 11.590 1.00 97.06 93 LEU A C 1
ATOM 705 O O . LEU A 1 93 ? 0.404 5.958 12.765 1.00 97.06 93 LEU A O 1
ATOM 709 N N . LYS A 1 94 ? -0.023 6.422 10.607 1.00 96.38 94 LYS A N 1
ATOM 710 C CA . LYS A 1 94 ? -1.382 6.926 10.844 1.00 96.38 94 LYS A CA 1
ATOM 711 C C . LYS A 1 94 ? -2.300 5.844 11.408 1.00 96.38 94 LYS A C 1
ATOM 713 O O . LYS A 1 94 ? -3.010 6.122 12.368 1.00 96.38 94 LYS A O 1
ATOM 718 N N . VAL A 1 95 ? -2.278 4.622 10.867 1.00 95.31 95 VAL A N 1
ATOM 719 C CA . VAL A 1 95 ? -3.071 3.502 11.409 1.00 95.31 95 VAL A CA 1
ATOM 720 C C . VAL A 1 95 ? -2.701 3.251 12.869 1.00 95.31 95 VAL A C 1
ATOM 722 O O . VAL A 1 95 ? -3.598 3.200 13.708 1.00 95.31 95 VAL A O 1
ATOM 725 N N . THR A 1 96 ? -1.409 3.172 13.191 1.00 94.44 96 THR A N 1
ATOM 726 C CA . THR A 1 96 ? -0.931 2.976 14.567 1.00 94.44 96 THR A CA 1
ATOM 727 C C . THR A 1 96 ? -1.421 4.091 15.490 1.00 94.44 96 THR A C 1
ATOM 729 O O . THR A 1 96 ? -2.135 3.815 16.446 1.00 94.44 96 THR A O 1
ATOM 732 N N . VAL A 1 97 ? -1.144 5.356 15.160 1.00 94.19 97 VAL A N 1
ATOM 733 C CA . VAL A 1 97 ? -1.501 6.516 16.001 1.00 94.19 97 VAL A CA 1
ATOM 734 C C . VAL A 1 97 ? -3.014 6.677 16.168 1.00 94.19 97 VAL A C 1
ATOM 736 O O . VAL A 1 97 ? -3.488 7.149 17.196 1.00 94.19 97 VAL A O 1
ATOM 739 N N . PHE A 1 98 ? -3.806 6.323 15.156 1.00 93.19 98 PHE A N 1
ATOM 740 C CA . PHE A 1 98 ? -5.256 6.507 15.207 1.00 93.19 98 PHE A CA 1
ATOM 741 C C . PHE A 1 98 ? -6.003 5.382 15.910 1.00 93.19 98 PHE A C 1
ATOM 743 O O . PHE A 1 98 ? -7.156 5.609 16.287 1.00 93.19 98 PHE A O 1
ATOM 750 N N . THR A 1 99 ? -5.374 4.212 16.044 1.00 88.62 99 THR A N 1
ATOM 751 C CA . THR A 1 99 ? -5.948 3.014 16.672 1.00 88.62 99 THR A CA 1
ATOM 752 C C . THR A 1 99 ? -5.380 2.721 18.061 1.00 88.62 99 THR A C 1
ATOM 754 O O . THR A 1 99 ? -5.929 1.854 18.742 1.00 88.62 99 THR A O 1
ATOM 757 N N . ASP A 1 100 ? -4.331 3.439 18.480 1.00 78.75 100 ASP A N 1
ATOM 758 C CA . ASP A 1 100 ? -3.854 3.460 19.866 1.00 78.75 100 ASP A CA 1
ATOM 759 C C . ASP A 1 100 ? -4.9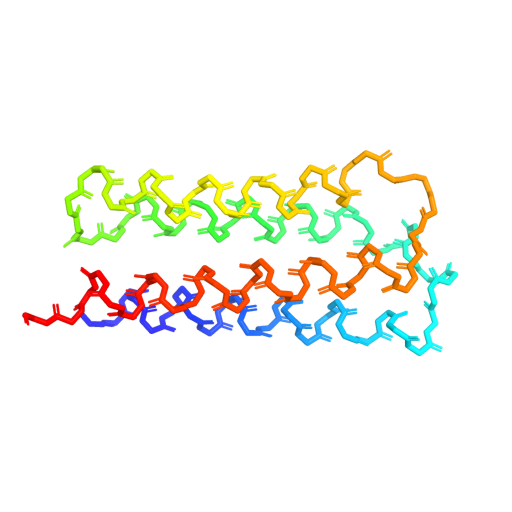38 4.087 20.782 1.00 78.75 100 ASP A C 1
ATOM 761 O O . ASP A 1 100 ? -5.580 5.056 20.347 1.00 78.75 100 ASP A O 1
ATOM 765 N N . PRO A 1 101 ? -5.216 3.522 21.978 1.00 61.12 101 PRO A N 1
ATOM 766 C CA . PRO A 1 101 ? -6.288 3.970 22.874 1.00 61.12 101 PRO A CA 1
ATOM 767 C C . PRO A 1 101 ? -6.170 5.417 23.369 1.00 61.12 101 PRO A C 1
ATOM 769 O O . PRO A 1 101 ? -5.043 5.872 23.663 1.00 61.12 101 PRO A O 1
#